Protein AF-A0A2J8P2J7-F1 (afdb_monomer)

Structure (mmCIF, N/CA/C/O backbone):
data_AF-A0A2J8P2J7-F1
#
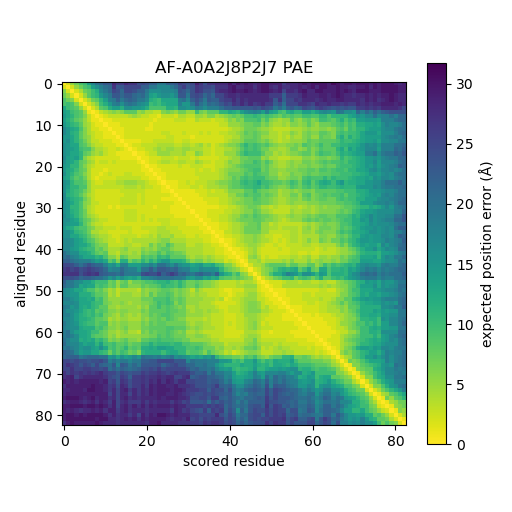_entry.id   AF-A0A2J8P2J7-F1
#
loop_
_atom_site.group_PDB
_atom_site.id
_atom_site.type_symbol
_atom_site.label_atom_id
_atom_site.label_alt_id
_atom_site.label_comp_id
_atom_site.label_asym_id
_atom_site.label_entity_id
_atom_site.label_seq_id
_atom_site.pdbx_PDB_ins_code
_atom_site.Cartn_x
_atom_site.Cartn_y
_atom_site.Cartn_z
_atom_site.occupancy
_atom_site.B_iso_or_equiv
_atom_site.auth_seq_id
_atom_site.auth_comp_id
_atom_site.auth_asym_id
_atom_site.auth_atom_id
_atom_site.pdbx_PDB_model_num
ATOM 1 N N . MET A 1 1 ? -26.298 7.576 28.430 1.00 51.00 1 MET A N 1
ATOM 2 C CA . MET A 1 1 ? -25.756 6.246 28.062 1.00 51.00 1 MET A CA 1
ATOM 3 C C . MET A 1 1 ? -24.935 6.441 26.791 1.00 51.00 1 MET A C 1
ATOM 5 O O . MET A 1 1 ? -25.415 6.158 25.712 1.00 51.00 1 MET A O 1
ATOM 9 N N . GLU A 1 2 ? -23.754 7.062 26.896 1.00 48.38 2 GLU A N 1
ATOM 10 C CA . GLU A 1 2 ? -23.061 7.665 25.733 1.00 48.38 2 GLU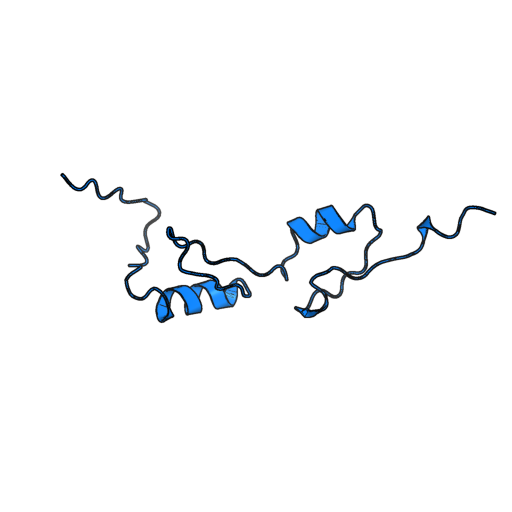 A CA 1
ATOM 11 C C . GLU A 1 2 ? -21.538 7.425 25.765 1.00 48.38 2 GLU A C 1
ATOM 13 O O . GLU A 1 2 ? -20.745 8.293 25.425 1.00 48.38 2 GLU A O 1
ATOM 18 N N . LYS A 1 3 ? -21.095 6.247 26.227 1.00 50.59 3 LYS A N 1
ATOM 19 C CA . LYS A 1 3 ? -19.660 5.930 26.398 1.00 50.59 3 LYS A CA 1
ATOM 20 C C . LYS A 1 3 ? -19.189 4.646 25.700 1.00 50.59 3 LYS A C 1
ATOM 22 O O . LYS A 1 3 ? -18.157 4.105 26.068 1.00 50.59 3 LYS A O 1
ATOM 27 N N . VAL A 1 4 ? -19.922 4.145 24.701 1.00 55.62 4 VAL A N 1
ATOM 28 C CA . VAL A 1 4 ? -19.564 2.878 24.017 1.00 55.62 4 VAL A CA 1
ATOM 29 C C . VAL A 1 4 ? -19.009 3.096 22.602 1.00 55.62 4 VAL A C 1
ATOM 31 O O . VAL A 1 4 ? -18.222 2.287 22.124 1.00 55.62 4 VAL A O 1
ATOM 34 N N . ALA A 1 5 ? -19.314 4.222 21.950 1.00 52.78 5 ALA A N 1
ATOM 35 C CA . ALA A 1 5 ? -18.843 4.493 20.586 1.00 52.78 5 ALA A CA 1
ATOM 36 C C . ALA A 1 5 ? -17.334 4.798 20.491 1.00 52.78 5 ALA A C 1
ATOM 38 O O . ALA A 1 5 ? -16.743 4.629 19.430 1.00 52.78 5 ALA A O 1
ATOM 39 N N . SER A 1 6 ? -16.690 5.201 21.594 1.00 52.62 6 SER A N 1
ATOM 40 C CA . SER A 1 6 ? -15.264 5.560 21.586 1.00 52.62 6 SER A CA 1
ATOM 41 C C . SER A 1 6 ? -14.315 4.361 21.702 1.00 52.62 6 SER A C 1
ATOM 43 O O . SER A 1 6 ? -13.109 4.557 21.653 1.00 52.62 6 SER A O 1
ATOM 45 N N . ALA A 1 7 ? -14.831 3.137 21.865 1.00 63.09 7 ALA A N 1
ATOM 46 C CA . ALA A 1 7 ? -14.025 1.926 22.061 1.00 63.09 7 ALA A CA 1
ATOM 47 C C . ALA A 1 7 ? -13.963 1.016 20.820 1.00 63.09 7 ALA A C 1
ATOM 49 O O . ALA A 1 7 ? -13.374 -0.060 20.876 1.00 63.09 7 ALA A O 1
ATOM 50 N N . VAL A 1 8 ? -14.590 1.411 19.708 1.00 81.56 8 VAL A N 1
ATOM 51 C CA . VAL A 1 8 ? -14.600 0.590 18.494 1.00 81.56 8 VAL A CA 1
ATOM 52 C C . VAL A 1 8 ? -13.332 0.867 17.695 1.00 81.56 8 VAL A C 1
ATOM 54 O O . VAL A 1 8 ? -13.121 1.973 17.194 1.00 81.56 8 VAL A O 1
ATOM 57 N N . LEU A 1 9 ? -12.488 -0.156 17.604 1.00 88.06 9 LEU A N 1
ATOM 58 C CA . LEU A 1 9 ? -11.306 -0.175 16.757 1.00 88.06 9 LEU A CA 1
ATOM 59 C C . LEU A 1 9 ? -11.694 -0.686 15.370 1.00 88.06 9 LEU A C 1
ATOM 61 O O . LEU A 1 9 ? -12.426 -1.667 15.235 1.00 88.06 9 LEU A O 1
ATOM 65 N N . PHE A 1 10 ? -11.184 -0.030 14.336 1.00 89.81 10 PHE A N 1
ATOM 66 C CA . PHE A 1 10 ? -11.423 -0.387 12.946 1.00 89.81 10 PHE A CA 1
ATOM 67 C C . PHE A 1 10 ? -10.118 -0.858 12.303 1.00 89.81 10 PHE A C 1
ATOM 69 O O . PHE A 1 10 ? -9.095 -0.187 12.458 1.00 89.81 10 PHE A O 1
ATOM 76 N N . PRO A 1 11 ? -10.129 -1.957 11.531 1.00 92.94 11 PRO A N 1
ATOM 77 C CA . PRO A 1 11 ? -8.947 -2.398 10.801 1.00 92.94 11 PRO A CA 1
ATOM 78 C C . PRO A 1 11 ? -8.542 -1.358 9.755 1.00 92.94 11 PRO A C 1
ATOM 80 O O . PRO A 1 11 ? -9.407 -0.750 9.109 1.00 92.94 11 PRO A O 1
ATOM 83 N N . CYS A 1 12 ? -7.236 -1.155 9.592 1.00 94.12 12 CYS A N 1
ATOM 84 C CA . CYS A 1 12 ? -6.656 -0.339 8.527 1.00 94.12 12 CYS A CA 1
ATOM 85 C C . CYS A 1 12 ? -7.213 -0.750 7.150 1.00 94.12 12 CYS A C 1
ATOM 87 O O . CYS A 1 12 ? -7.426 -1.940 6.903 1.00 94.12 12 CYS A O 1
ATOM 89 N N . LYS A 1 13 ? -7.433 0.193 6.219 1.00 92.50 13 LYS A N 1
ATOM 90 C CA . LYS A 1 13 ? -7.895 -0.170 4.861 1.00 92.50 13 LYS A CA 1
ATOM 91 C C . LYS A 1 13 ? -6.929 -1.095 4.113 1.00 92.50 13 LYS A C 1
ATOM 93 O O . LYS A 1 13 ? -7.351 -1.823 3.224 1.00 92.50 13 LYS A O 1
ATOM 98 N N . TYR A 1 14 ? -5.651 -1.085 4.492 1.00 92.00 14 TYR A N 1
ATOM 99 C CA . TYR A 1 14 ? -4.609 -1.952 3.943 1.00 92.00 14 TYR A CA 1
ATOM 100 C C . TYR A 1 14 ? -4.492 -3.287 4.698 1.00 92.00 14 TYR A C 1
ATOM 102 O O . TYR A 1 14 ? -3.508 -4.009 4.555 1.00 92.00 14 TYR A O 1
ATOM 110 N N . ALA A 1 15 ? -5.488 -3.659 5.510 1.00 91.44 15 ALA A N 1
ATOM 111 C CA . ALA A 1 15 ? -5.493 -4.962 6.171 1.00 91.44 15 ALA A CA 1
ATOM 112 C C . ALA A 1 15 ? -5.488 -6.128 5.177 1.00 91.44 15 ALA A C 1
ATOM 114 O O . ALA A 1 15 ? -4.879 -7.163 5.430 1.00 91.44 15 ALA A O 1
ATOM 115 N N . THR A 1 16 ? -6.078 -5.932 3.997 1.00 86.50 16 THR A N 1
ATOM 116 C CA . THR A 1 16 ? -6.044 -6.908 2.901 1.00 86.50 16 THR A CA 1
ATOM 117 C C . THR A 1 16 ? -4.661 -7.076 2.272 1.00 86.50 16 THR A C 1
ATOM 119 O O . THR A 1 16 ? -4.416 -8.102 1.64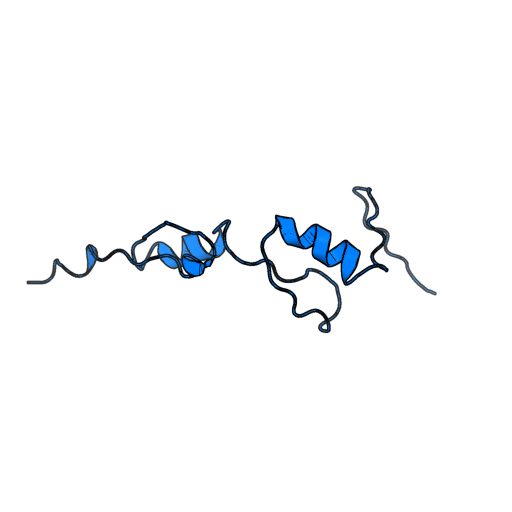7 1.00 86.50 16 THR A O 1
ATOM 122 N N . THR A 1 17 ? -3.768 -6.091 2.404 1.00 84.56 17 THR A N 1
ATOM 123 C CA . THR A 1 17 ? -2.389 -6.154 1.889 1.00 84.56 17 THR A CA 1
ATOM 124 C C . THR A 1 17 ? -1.369 -6.538 2.961 1.00 84.56 17 THR A C 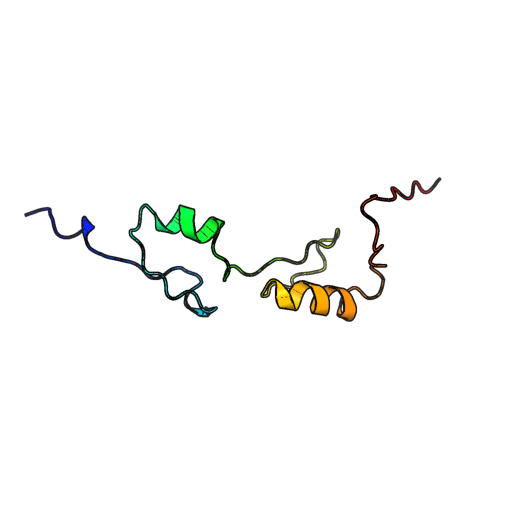1
ATOM 126 O O . THR A 1 17 ? -0.202 -6.714 2.627 1.00 84.56 17 THR A O 1
ATOM 129 N N . GLY A 1 18 ? -1.797 -6.722 4.217 1.00 88.88 18 GLY A N 1
ATOM 130 C CA . GLY A 1 18 ? -0.959 -7.242 5.305 1.00 88.88 18 GLY A CA 1
ATOM 131 C C . GLY A 1 18 ? -0.973 -6.420 6.595 1.00 88.88 18 GLY A C 1
ATOM 132 O O . GLY A 1 18 ? -0.397 -6.854 7.590 1.00 88.88 18 GLY A O 1
ATOM 133 N N . CYS A 1 19 ? -1.652 -5.269 6.633 1.00 92.38 19 CYS A N 1
ATOM 134 C CA . CYS A 1 19 ? -1.685 -4.444 7.839 1.00 92.38 19 CYS A CA 1
ATOM 135 C C . CYS A 1 19 ? -2.589 -5.045 8.931 1.00 92.38 19 CYS A C 1
ATOM 137 O O . CYS A 1 19 ? -3.813 -5.031 8.830 1.00 92.38 19 CYS A O 1
ATOM 139 N N . SER A 1 20 ? -2.009 -5.517 10.030 1.00 93.06 20 SER A N 1
ATOM 140 C CA . SER A 1 20 ? -2.756 -6.081 11.166 1.00 93.06 20 SER A CA 1
ATOM 141 C C . SER A 1 20 ? -3.243 -5.036 12.181 1.00 93.06 20 SER A C 1
ATOM 143 O O . SER A 1 20 ? -3.817 -5.396 13.209 1.00 93.06 20 SER A O 1
ATOM 145 N N . LEU A 1 21 ? -3.035 -3.743 11.911 1.00 91.88 21 LEU A N 1
ATOM 146 C CA . LEU A 1 21 ? -3.374 -2.672 12.844 1.00 91.88 21 LEU A CA 1
ATOM 147 C C . LEU A 1 21 ? -4.870 -2.348 12.828 1.00 91.88 21 LEU A C 1
ATOM 149 O O . LEU A 1 21 ? -5.487 -2.113 11.783 1.00 91.88 21 LEU A O 1
ATOM 153 N N . THR A 1 22 ? -5.436 -2.281 14.029 1.00 93.12 22 THR A N 1
ATOM 154 C CA . THR A 1 22 ? -6.797 -1.814 14.294 1.00 93.12 22 THR A CA 1
ATOM 155 C C . THR A 1 22 ? -6.725 -0.535 15.113 1.00 93.12 22 THR A C 1
ATOM 157 O O . THR A 1 22 ? -6.118 -0.528 16.181 1.00 93.12 22 THR A O 1
ATOM 160 N N . LEU A 1 23 ? -7.333 0.536 14.617 1.00 91.75 23 LEU A N 1
ATOM 161 C CA . LEU A 1 23 ? -7.159 1.894 15.134 1.00 91.75 23 LEU A CA 1
ATOM 162 C C . LEU A 1 23 ? -8.515 2.565 15.343 1.00 91.75 23 LEU A C 1
ATOM 164 O O . LEU A 1 23 ? -9.511 2.193 14.711 1.00 91.75 23 LEU A O 1
ATOM 168 N N . HIS A 1 24 ? -8.566 3.581 16.201 1.00 90.75 24 HIS A N 1
ATOM 169 C CA . HIS A 1 24 ? -9.757 4.414 16.322 1.00 90.75 24 HIS A CA 1
ATOM 170 C C . HIS A 1 24 ? -9.997 5.215 15.040 1.00 90.75 24 HIS A C 1
ATOM 172 O O . HIS A 1 24 ? -9.075 5.500 14.278 1.00 90.75 24 HIS A O 1
ATOM 178 N N . HIS A 1 25 ? -11.249 5.617 14.808 1.00 86.62 25 HIS A N 1
ATOM 179 C CA . HIS A 1 25 ? -11.619 6.392 13.620 1.00 86.62 25 HIS A CA 1
ATOM 180 C C . HIS A 1 25 ? -10.814 7.698 13.458 1.00 86.62 25 HIS A C 1
ATOM 182 O O . HIS A 1 25 ? -10.625 8.143 12.331 1.00 86.62 25 HIS A O 1
ATOM 188 N N . THR A 1 26 ? -10.340 8.286 14.562 1.00 88.12 26 THR A N 1
ATOM 189 C CA . THR A 1 26 ? -9.514 9.501 14.584 1.00 88.12 26 THR A CA 1
ATOM 190 C C . THR A 1 26 ? -8.076 9.255 14.135 1.00 88.12 26 THR A C 1
ATOM 192 O O . THR A 1 26 ? -7.540 10.065 13.396 1.00 88.12 26 THR A O 1
ATOM 195 N N . GLU A 1 27 ? -7.468 8.137 14.540 1.00 89.81 27 GLU A N 1
ATOM 196 C CA . GLU A 1 27 ? -6.050 7.819 14.279 1.00 89.81 27 GLU A CA 1
ATOM 197 C C . GLU A 1 27 ? -5.851 7.084 12.948 1.00 89.81 27 GLU A C 1
ATOM 199 O O . GLU A 1 27 ? -4.794 7.136 12.322 1.00 89.81 27 GLU A O 1
ATOM 204 N N . LYS A 1 28 ? -6.896 6.389 12.494 1.00 91.06 28 LYS A N 1
ATOM 205 C CA . LYS A 1 28 ? -6.940 5.680 11.217 1.00 91.06 28 LYS A CA 1
ATOM 206 C C . LYS A 1 28 ? -6.400 6.480 10.020 1.00 91.06 28 LYS A C 1
ATOM 208 O O . LYS A 1 28 ? -5.547 5.935 9.324 1.00 91.06 28 LYS A O 1
ATOM 213 N N . PRO A 1 29 ? -6.877 7.710 9.733 1.00 90.81 29 PRO A N 1
ATOM 214 C CA . PRO A 1 29 ? -6.416 8.467 8.570 1.00 90.81 29 PRO A CA 1
ATOM 215 C C . PRO A 1 29 ? -4.931 8.825 8.656 1.00 90.81 29 PRO A C 1
ATOM 217 O O . PRO A 1 29 ? -4.245 8.753 7.641 1.00 90.81 29 PRO A O 1
ATOM 220 N N . GLU A 1 30 ? -4.428 9.146 9.851 1.00 93.69 30 GLU A N 1
ATOM 221 C CA . GLU A 1 30 ? -3.006 9.432 10.062 1.00 93.69 30 GLU A CA 1
ATOM 222 C C . GLU A 1 30 ? -2.157 8.192 9.776 1.00 93.69 30 GLU A C 1
ATOM 224 O O . GLU A 1 30 ? -1.210 8.255 8.994 1.00 93.69 30 GLU A O 1
ATOM 229 N N . HIS A 1 31 ? -2.544 7.033 10.319 1.00 93.69 31 HIS A N 1
ATOM 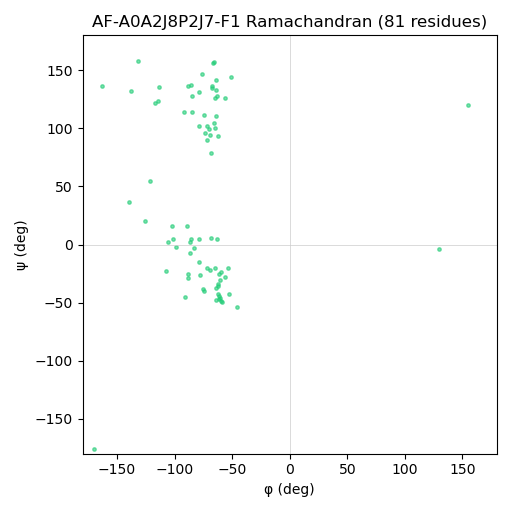230 C CA . HIS A 1 31 ? -1.863 5.774 10.026 1.00 93.69 31 HIS A CA 1
ATOM 231 C C . HIS A 1 31 ? -1.928 5.401 8.540 1.00 93.69 31 HIS A C 1
ATOM 233 O O . HIS A 1 31 ? -0.932 4.970 7.972 1.00 93.69 31 HIS A O 1
ATOM 239 N N . GLU A 1 32 ? -3.088 5.534 7.895 1.00 91.50 32 GLU A N 1
ATOM 240 C CA . GLU A 1 32 ? -3.258 5.169 6.487 1.00 91.50 32 GLU A CA 1
ATOM 241 C C . GLU A 1 32 ? -2.422 6.027 5.526 1.00 91.50 32 GLU A C 1
ATOM 243 O O . GLU A 1 32 ? -2.182 5.605 4.386 1.00 91.50 32 GLU A O 1
ATOM 248 N N . ASP A 1 33 ? -1.988 7.213 5.950 1.00 90.06 33 ASP A N 1
ATOM 249 C CA . ASP A 1 33 ? -1.080 8.019 5.145 1.00 90.06 33 ASP A CA 1
ATOM 250 C C . ASP A 1 33 ? 0.353 7.467 5.186 1.00 90.06 33 ASP A C 1
ATOM 252 O O . ASP A 1 33 ? 0.998 7.373 4.139 1.00 90.06 33 ASP A O 1
ATOM 256 N N . ILE A 1 34 ? 0.782 6.983 6.358 1.00 89.75 34 ILE A N 1
ATOM 257 C CA . ILE A 1 34 ? 2.136 6.464 6.628 1.00 89.75 34 ILE A CA 1
ATOM 258 C C . ILE A 1 34 ? 2.246 4.928 6.639 1.00 89.75 34 ILE A C 1
ATOM 260 O O . ILE A 1 34 ? 3.294 4.385 6.983 1.00 89.75 34 ILE A O 1
ATOM 264 N N . CYS A 1 35 ? 1.171 4.207 6.319 1.00 91.00 35 CYS A N 1
ATOM 265 C CA . CYS A 1 35 ? 1.130 2.751 6.431 1.00 91.00 35 CYS A CA 1
ATOM 266 C C . CYS A 1 35 ? 2.113 2.094 5.455 1.00 91.00 35 CYS A C 1
ATOM 268 O O . CYS A 1 35 ? 2.013 2.287 4.246 1.00 91.00 35 CYS A O 1
ATOM 270 N N . GLU A 1 36 ? 2.997 1.236 5.963 1.00 88.00 36 GLU A N 1
ATOM 271 C CA . GLU A 1 36 ? 3.972 0.480 5.159 1.00 88.00 36 GLU A CA 1
ATOM 272 C C . GLU A 1 36 ? 3.320 -0.475 4.137 1.00 88.00 36 GLU A C 1
ATOM 274 O O . GLU A 1 36 ? 3.899 -0.775 3.096 1.00 88.00 36 GLU A O 1
ATOM 279 N N . TYR A 1 37 ? 2.084 -0.914 4.404 1.00 87.56 37 TYR A N 1
ATOM 280 C CA . TYR A 1 37 ? 1.304 -1.795 3.526 1.00 87.56 37 TYR A CA 1
ATOM 281 C C . TYR A 1 37 ? 0.508 -1.031 2.457 1.00 87.56 37 TYR A C 1
ATOM 283 O O . TYR A 1 37 ? -0.242 -1.647 1.686 1.00 87.56 37 TYR A O 1
ATOM 291 N N . ARG A 1 38 ? 0.633 0.303 2.415 1.00 89.88 38 ARG A N 1
ATOM 292 C CA . ARG A 1 38 ? 0.046 1.144 1.371 1.00 89.88 38 ARG A CA 1
ATOM 293 C C . ARG A 1 38 ? 0.672 0.780 0.019 1.00 89.88 38 ARG A C 1
ATOM 295 O O . ARG A 1 38 ? 1.895 0.789 -0.105 1.00 89.88 38 ARG A O 1
ATOM 302 N N . PRO A 1 39 ? -0.133 0.492 -1.017 1.00 87.94 39 PRO A N 1
ATOM 303 C CA . PRO A 1 39 ? 0.406 0.265 -2.345 1.00 87.94 39 PRO A CA 1
ATOM 304 C C . PRO A 1 39 ? 0.991 1.565 -2.911 1.00 87.94 39 PRO A C 1
ATOM 306 O O . PRO A 1 39 ? 0.375 2.631 -2.849 1.00 87.94 39 PRO A O 1
ATOM 309 N N . TYR A 1 40 ? 2.177 1.451 -3.489 1.00 86.69 40 TYR A N 1
ATOM 310 C CA . TYR A 1 40 ? 2.880 2.507 -4.193 1.00 86.69 40 TYR A CA 1
ATOM 311 C C . TYR A 1 40 ? 2.403 2.555 -5.637 1.00 86.69 40 TYR A C 1
ATOM 313 O O . TYR A 1 40 ? 2.414 1.542 -6.336 1.00 86.69 40 TYR A O 1
ATOM 321 N N . SER A 1 41 ? 2.009 3.743 -6.083 1.00 86.25 41 SER A N 1
ATOM 322 C CA . SER A 1 41 ? 1.756 4.015 -7.496 1.00 86.25 41 SER A CA 1
ATOM 323 C C . SER A 1 41 ? 3.076 4.177 -8.239 1.00 86.25 41 SER A C 1
ATOM 325 O O . SER A 1 41 ? 4.044 4.700 -7.686 1.00 86.25 41 SER A O 1
ATOM 327 N N . CYS A 1 42 ? 3.113 3.757 -9.503 1.00 85.62 42 CYS A N 1
ATOM 328 C CA . CYS A 1 42 ? 4.299 3.941 -10.334 1.00 85.62 42 CYS A CA 1
ATOM 329 C C . CYS A 1 42 ? 4.707 5.433 -10.408 1.00 85.62 42 CYS A C 1
ATOM 331 O O . CYS A 1 42 ? 3.877 6.259 -10.794 1.00 85.62 42 CYS A O 1
ATOM 333 N N . PRO A 1 43 ? 5.969 5.789 -10.090 1.00 79.75 43 PRO A N 1
ATOM 334 C CA . PRO A 1 43 ? 6.456 7.171 -10.129 1.00 79.75 43 PRO A CA 1
ATOM 335 C C . PRO A 1 43 ? 6.804 7.669 -11.545 1.00 79.75 43 PRO A C 1
ATOM 337 O O . PRO A 1 43 ? 7.345 8.762 -11.693 1.00 79.75 43 PRO A O 1
ATOM 340 N N . CYS A 1 44 ? 6.557 6.877 -12.594 1.00 73.81 44 CYS A N 1
ATOM 341 C CA . CYS A 1 44 ? 6.967 7.222 -13.952 1.00 73.81 44 CYS A CA 1
ATOM 342 C C . CYS A 1 44 ? 6.251 8.494 -14.456 1.00 73.81 44 CYS A C 1
ATOM 344 O O . CYS A 1 44 ? 5.021 8.574 -14.375 1.00 73.81 44 CYS A O 1
ATOM 346 N N . PRO A 1 45 ? 6.981 9.461 -15.050 1.00 69.25 45 PRO A N 1
ATOM 347 C CA . PRO A 1 45 ? 6.388 10.636 -15.676 1.00 69.25 45 PRO A CA 1
ATOM 348 C C . PRO A 1 45 ? 5.633 10.217 -16.944 1.00 69.25 45 PRO A C 1
ATOM 350 O O . PRO A 1 45 ? 6.204 10.044 -18.017 1.00 69.25 45 PRO A O 1
ATOM 353 N N . GLY A 1 46 ? 4.333 9.979 -16.801 1.00 59.97 46 GLY A N 1
ATOM 354 C CA . GLY A 1 46 ? 3.454 9.585 -17.895 1.00 59.97 46 GLY A CA 1
ATOM 355 C C . GLY A 1 46 ? 2.248 8.818 -17.371 1.00 59.97 46 GLY A C 1
ATOM 356 O O . GLY A 1 46 ? 2.386 7.754 -16.777 1.00 59.97 46 GLY A O 1
ATOM 357 N N . ALA A 1 47 ? 1.045 9.334 -17.624 1.00 59.81 47 ALA A N 1
ATOM 358 C CA . ALA A 1 47 ? -0.224 8.766 -17.150 1.00 59.81 47 ALA A CA 1
ATOM 359 C C . ALA A 1 47 ? -0.556 7.355 -17.698 1.00 59.81 47 ALA A C 1
ATOM 361 O O . ALA A 1 47 ? -1.646 6.832 -17.464 1.00 59.81 47 ALA A O 1
ATOM 362 N N . SER A 1 48 ? 0.347 6.737 -18.460 1.00 74.19 48 SER A N 1
ATOM 363 C CA . SER A 1 48 ? 0.162 5.418 -19.059 1.00 74.19 48 SER A CA 1
ATOM 364 C C . SER A 1 48 ? 0.361 4.274 -18.062 1.00 74.19 48 SER A C 1
ATOM 366 O O . SER A 1 48 ? -0.250 3.219 -18.241 1.00 74.19 48 SER A O 1
ATOM 368 N N . CYS A 1 49 ? 1.146 4.459 -16.993 1.00 82.12 49 CYS A N 1
ATOM 369 C CA . CYS A 1 49 ? 1.359 3.399 -16.011 1.00 82.12 49 CYS A CA 1
ATOM 370 C C . CYS A 1 49 ? 0.353 3.465 -14.854 1.00 82.12 49 CYS A C 1
ATOM 372 O O . CYS A 1 49 ? 0.366 4.389 -14.047 1.00 82.12 49 CYS A O 1
ATOM 374 N N . LYS A 1 50 ? -0.511 2.447 -14.754 1.00 85.81 50 LYS A N 1
ATOM 375 C CA . LYS A 1 50 ? -1.507 2.287 -13.674 1.00 85.81 50 LYS A CA 1
ATOM 376 C C . LYS A 1 50 ? -1.089 1.270 -12.611 1.00 85.81 50 LYS A C 1
ATOM 378 O O . LYS A 1 50 ? -1.931 0.765 -11.869 1.00 85.81 50 LYS A O 1
ATOM 383 N N . TRP A 1 51 ? 0.190 0.907 -12.590 1.00 88.50 51 TRP A N 1
ATOM 384 C CA . TRP A 1 51 ? 0.692 -0.095 -11.665 1.00 88.50 51 TRP A CA 1
ATOM 385 C C . TRP A 1 51 ? 0.642 0.419 -10.224 1.00 88.50 51 TRP A C 1
ATOM 387 O O . TRP A 1 51 ? 0.990 1.570 -9.948 1.00 88.50 51 TRP A O 1
ATOM 397 N N . GLN A 1 52 ? 0.192 -0.460 -9.333 1.00 87.75 52 GLN A N 1
ATOM 398 C CA . GLN A 1 52 ? 0.139 -0.268 -7.892 1.00 87.75 52 GLN A CA 1
ATOM 399 C C . GLN A 1 52 ? 0.599 -1.565 -7.225 1.00 87.75 52 GLN A C 1
ATOM 401 O O . GLN A 1 52 ? 0.132 -2.643 -7.600 1.00 87.75 52 GLN A O 1
ATOM 406 N N . GLY A 1 53 ? 1.496 -1.477 -6.249 1.00 87.88 53 GLY A N 1
ATOM 407 C CA . GLY A 1 53 ? 2.024 -2.656 -5.559 1.00 87.88 53 GLY A CA 1
ATOM 408 C C . GLY A 1 53 ? 2.845 -2.302 -4.326 1.00 87.88 53 GLY A C 1
ATOM 409 O O . GLY A 1 53 ? 2.933 -1.139 -3.950 1.00 87.88 53 GLY A O 1
ATOM 410 N N . SER A 1 54 ? 3.436 -3.297 -3.668 1.00 84.88 54 SER A N 1
ATOM 411 C CA . SER A 1 54 ? 4.336 -3.054 -2.535 1.00 84.88 54 SER A CA 1
ATOM 412 C C . SER A 1 54 ? 5.611 -2.335 -2.978 1.00 84.88 54 SER A C 1
ATOM 414 O O . SER A 1 54 ? 6.011 -2.430 -4.141 1.00 84.88 54 SER A O 1
ATOM 416 N N . LEU A 1 55 ? 6.278 -1.655 -2.039 1.00 82.69 55 LEU A N 1
ATOM 417 C CA . LEU A 1 55 ? 7.536 -0.945 -2.296 1.00 82.69 55 LEU A CA 1
ATOM 418 C C . LEU A 1 55 ? 8.592 -1.850 -2.948 1.00 82.69 55 LEU A C 1
ATOM 420 O O . LEU A 1 55 ? 9.243 -1.462 -3.913 1.00 82.69 55 LEU A O 1
ATOM 424 N N . GLU A 1 56 ? 8.713 -3.085 -2.465 1.00 83.19 56 GLU A N 1
ATOM 425 C CA . GLU A 1 56 ? 9.668 -4.075 -2.978 1.00 83.19 56 GLU A CA 1
ATOM 426 C C . GLU A 1 56 ? 9.402 -4.436 -4.446 1.00 83.19 56 GLU A C 1
ATOM 428 O O . GLU A 1 56 ? 10.326 -4.645 -5.235 1.00 83.19 56 GLU A O 1
ATOM 433 N N . ALA A 1 57 ? 8.128 -4.447 -4.846 1.00 84.81 57 ALA A N 1
ATOM 434 C CA . ALA A 1 57 ? 7.724 -4.736 -6.212 1.00 84.81 57 ALA A CA 1
ATOM 435 C C . ALA A 1 57 ? 7.914 -3.538 -7.159 1.00 84.81 57 ALA A C 1
ATOM 437 O O . ALA A 1 57 ? 7.922 -3.743 -8.373 1.00 84.81 57 ALA A O 1
ATOM 438 N N . VAL A 1 58 ? 8.115 -2.316 -6.641 1.00 85.50 58 VAL A N 1
ATOM 439 C CA . VAL A 1 58 ? 8.328 -1.104 -7.457 1.00 85.50 58 VAL A CA 1
ATOM 440 C C . VAL A 1 58 ? 9.560 -1.267 -8.338 1.00 85.50 58 VAL A C 1
ATOM 442 O O . VAL A 1 58 ? 9.484 -1.045 -9.543 1.00 85.50 58 VAL A O 1
ATOM 445 N N . MET A 1 59 ? 10.686 -1.704 -7.768 1.00 83.00 59 MET A N 1
ATOM 446 C CA . MET A 1 59 ? 11.934 -1.880 -8.521 1.00 83.00 59 MET A CA 1
ATOM 447 C C . MET A 1 59 ? 11.773 -2.908 -9.644 1.00 83.00 59 MET A C 1
ATOM 449 O O . MET A 1 59 ? 12.129 -2.639 -10.790 1.00 83.00 59 MET A O 1
ATOM 453 N N . SER A 1 60 ? 11.167 -4.060 -9.339 1.00 86.06 60 SER A N 1
ATOM 454 C CA . SER A 1 60 ? 10.888 -5.088 -10.347 1.00 86.06 60 SER A CA 1
ATOM 455 C C . SER A 1 60 ? 9.938 -4.572 -11.433 1.00 86.06 60 SER A C 1
ATOM 457 O O . SER A 1 60 ? 10.178 -4.785 -12.623 1.00 86.06 60 SER A O 1
ATOM 459 N N . HIS A 1 61 ? 8.896 -3.836 -11.042 1.00 88.88 61 HIS A N 1
ATOM 460 C CA . HIS A 1 61 ? 7.977 -3.197 -11.972 1.00 88.88 61 HIS A CA 1
ATOM 461 C C . HIS A 1 61 ? 8.702 -2.229 -12.914 1.00 88.88 61 HIS A C 1
ATOM 463 O O . HIS A 1 61 ? 8.527 -2.337 -14.127 1.00 88.88 61 HIS A O 1
ATOM 469 N N . LEU A 1 62 ? 9.538 -1.329 -12.392 1.00 82.00 62 LEU A N 1
ATOM 470 C CA . LEU A 1 62 ? 10.287 -0.369 -13.204 1.00 82.00 62 LEU A CA 1
ATOM 471 C C . LEU A 1 62 ? 11.212 -1.087 -14.195 1.00 82.00 62 LEU A C 1
ATOM 473 O O . LEU A 1 62 ? 11.170 -0.791 -15.386 1.00 82.00 62 LEU A O 1
ATOM 477 N N . MET A 1 63 ? 11.958 -2.101 -13.752 1.00 80.88 63 MET A N 1
ATOM 478 C CA . MET A 1 63 ? 12.855 -2.869 -14.626 1.00 80.88 63 MET A CA 1
ATOM 479 C C . MET A 1 63 ? 12.112 -3.617 -15.744 1.00 80.88 63 MET A C 1
ATOM 481 O O . MET A 1 63 ? 12.628 -3.756 -16.852 1.00 80.88 63 MET A O 1
ATOM 485 N N . HIS A 1 64 ? 10.907 -4.127 -15.473 1.00 82.25 64 HIS A N 1
ATOM 486 C CA . HIS A 1 64 ? 10.169 -4.960 -16.428 1.00 82.25 64 HIS A CA 1
ATOM 487 C C . HIS A 1 64 ? 9.233 -4.163 -17.341 1.00 82.25 64 HIS A C 1
ATOM 489 O O . HIS A 1 64 ? 9.191 -4.419 -18.548 1.00 82.25 64 HIS A O 1
ATOM 495 N N . ALA A 1 65 ? 8.469 -3.229 -16.772 1.00 81.12 65 ALA A N 1
ATOM 496 C CA . ALA A 1 65 ? 7.464 -2.437 -17.476 1.00 81.12 65 ALA A CA 1
ATOM 497 C C . ALA A 1 65 ? 8.057 -1.165 -18.092 1.00 81.12 65 ALA A C 1
ATOM 499 O O . ALA A 1 65 ? 7.582 -0.709 -19.130 1.00 81.12 65 ALA A O 1
ATOM 500 N N . HIS A 1 66 ? 9.121 -0.629 -17.494 1.00 81.44 66 HIS A N 1
ATOM 501 C CA . HIS A 1 66 ? 9.791 0.584 -17.941 1.00 81.44 66 HIS A CA 1
ATOM 502 C C . HIS A 1 66 ? 11.268 0.320 -18.264 1.00 81.44 66 HIS A C 1
ATOM 504 O O . HIS A 1 66 ? 12.155 1.009 -17.776 1.00 81.44 66 HIS A O 1
ATOM 510 N N . LYS A 1 67 ? 11.541 -0.654 -19.145 1.00 65.69 67 LYS A N 1
ATOM 511 C CA . LYS A 1 67 ? 12.902 -1.049 -19.580 1.00 65.69 67 LYS A CA 1
ATOM 512 C C . LYS A 1 67 ? 13.774 0.100 -20.111 1.00 65.69 67 LYS A C 1
ATOM 514 O O . LYS A 1 67 ? 14.988 -0.040 -20.171 1.00 65.69 67 LYS A O 1
ATOM 519 N N . SER A 1 68 ? 13.157 1.206 -20.530 1.00 61.22 68 SER A N 1
ATOM 520 C CA . SER A 1 68 ? 13.830 2.424 -20.999 1.00 61.22 68 SER A CA 1
ATOM 521 C C . SER A 1 68 ? 14.196 3.399 -19.874 1.00 61.22 68 SER A C 1
ATOM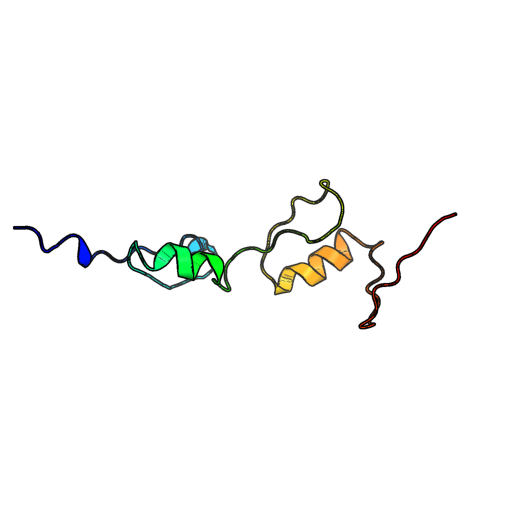 523 O O . SER A 1 68 ? 14.865 4.392 -20.142 1.00 61.22 68 SER A O 1
ATOM 525 N N . ILE A 1 69 ? 13.763 3.152 -18.631 1.00 62.75 69 ILE A N 1
ATOM 526 C CA . ILE A 1 69 ? 14.254 3.881 -17.462 1.00 62.75 69 ILE A CA 1
ATOM 527 C C . ILE A 1 69 ? 15.660 3.362 -17.192 1.00 62.75 69 ILE A C 1
ATOM 529 O O . ILE A 1 69 ? 15.861 2.326 -16.560 1.00 62.75 69 ILE A O 1
ATOM 533 N N . THR A 1 70 ? 16.649 4.088 -17.699 1.00 57.31 70 THR A N 1
ATOM 534 C CA . THR A 1 70 ? 18.034 3.938 -17.274 1.00 57.31 70 THR A CA 1
ATOM 535 C C . THR A 1 70 ? 18.076 4.364 -15.811 1.00 57.31 70 THR A C 1
ATOM 537 O O . THR A 1 70 ? 18.027 5.554 -15.511 1.00 57.31 70 THR A O 1
ATOM 540 N N . THR A 1 71 ? 18.088 3.409 -14.879 1.00 54.25 71 THR A N 1
ATOM 541 C CA . THR A 1 71 ? 18.362 3.704 -13.471 1.00 54.25 71 THR A CA 1
ATOM 542 C C . THR A 1 71 ? 19.777 4.260 -13.399 1.00 54.25 71 THR A C 1
ATOM 544 O O . THR A 1 71 ? 20.748 3.504 -13.367 1.00 54.25 71 THR A O 1
ATOM 547 N N . LEU A 1 72 ? 19.910 5.583 -13.450 1.00 52.19 72 LEU A N 1
ATOM 548 C CA . LEU A 1 72 ? 21.159 6.249 -13.131 1.00 52.19 72 LEU A CA 1
ATOM 549 C C . LEU A 1 72 ? 21.400 5.983 -11.646 1.00 52.19 72 LEU A C 1
ATOM 551 O O . LEU A 1 72 ? 20.710 6.524 -10.787 1.00 52.19 72 LEU A O 1
ATOM 555 N N . GLN A 1 73 ? 22.333 5.082 -11.339 1.00 49.28 73 GLN A N 1
ATOM 556 C CA . GLN A 1 73 ? 22.931 4.992 -10.010 1.00 49.28 73 GLN A CA 1
ATOM 557 C C . GLN A 1 73 ? 23.781 6.250 -9.814 1.00 49.28 73 GLN A C 1
ATOM 559 O O . GLN A 1 73 ? 24.988 6.245 -10.032 1.00 49.28 73 GLN A O 1
ATOM 564 N N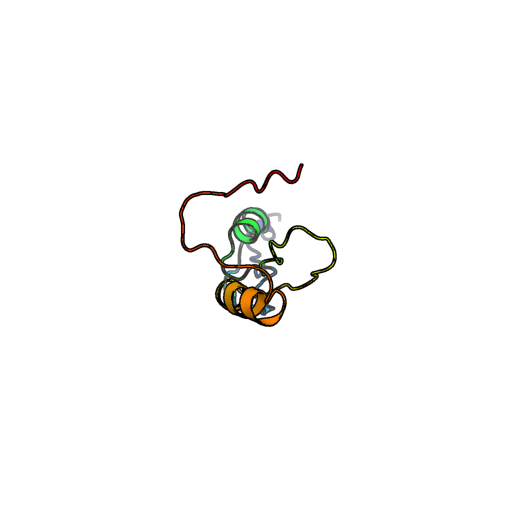 . GLY A 1 74 ? 23.123 7.356 -9.491 1.00 49.66 74 GLY A N 1
ATOM 565 C CA . GLY A 1 74 ? 23.753 8.640 -9.241 1.00 49.66 74 GLY A CA 1
ATOM 566 C C . GLY A 1 74 ? 22.773 9.543 -8.510 1.00 49.66 74 GLY A C 1
ATOM 567 O O . GLY A 1 74 ? 21.599 9.598 -8.860 1.00 49.66 74 GLY A O 1
ATOM 568 N N . GLU A 1 75 ? 23.254 10.242 -7.489 1.00 53.91 75 GLU A N 1
ATOM 569 C CA . GLU A 1 75 ? 22.485 11.210 -6.693 1.00 53.91 75 GLU A CA 1
ATOM 570 C C . GLU A 1 75 ? 22.107 12.485 -7.480 1.00 53.91 75 GLU A C 1
ATOM 572 O O . GLU A 1 75 ? 21.539 13.413 -6.911 1.00 53.91 75 GLU A O 1
ATOM 577 N N . ASP A 1 76 ? 22.396 12.538 -8.785 1.00 46.38 76 ASP A N 1
ATOM 578 C CA . ASP A 1 76 ? 22.269 13.732 -9.617 1.00 46.38 76 ASP A CA 1
ATOM 579 C C . ASP A 1 76 ? 21.226 13.540 -10.731 1.00 46.38 76 ASP A C 1
ATOM 581 O O . ASP A 1 76 ? 21.299 12.619 -11.552 1.00 46.38 76 ASP A O 1
ATOM 585 N N . ILE A 1 77 ? 20.217 14.413 -10.742 1.00 58.88 77 ILE A N 1
ATOM 586 C CA . ILE A 1 77 ? 19.150 14.426 -11.744 1.00 58.88 77 ILE A CA 1
ATOM 587 C C . ILE A 1 77 ? 19.702 15.099 -13.002 1.00 58.88 77 ILE A C 1
ATOM 589 O O . ILE A 1 77 ? 19.750 16.325 -13.091 1.00 58.88 77 ILE A O 1
ATOM 593 N N . VAL A 1 78 ? 20.071 14.305 -14.008 1.00 49.44 78 VAL A N 1
ATOM 594 C CA . VAL A 1 78 ? 20.452 14.848 -15.317 1.00 49.44 78 VAL A CA 1
ATOM 595 C C . VAL A 1 78 ? 19.212 15.381 -16.040 1.00 49.44 78 VAL A C 1
ATOM 597 O O . VAL A 1 78 ? 18.409 14.636 -16.603 1.00 49.44 78 VAL A O 1
ATOM 600 N N . PHE A 1 79 ? 19.037 16.702 -16.036 1.00 45.38 79 PHE A N 1
ATOM 601 C CA . PHE A 1 79 ? 18.135 17.363 -16.975 1.00 45.38 79 PHE A CA 1
ATOM 602 C C . PHE A 1 79 ? 18.758 17.281 -18.371 1.00 45.38 79 PHE A C 1
ATOM 604 O O . PHE A 1 79 ? 19.639 18.064 -18.722 1.00 45.38 79 PHE A O 1
ATOM 611 N N . LEU A 1 80 ? 18.304 16.322 -19.178 1.00 47.88 80 L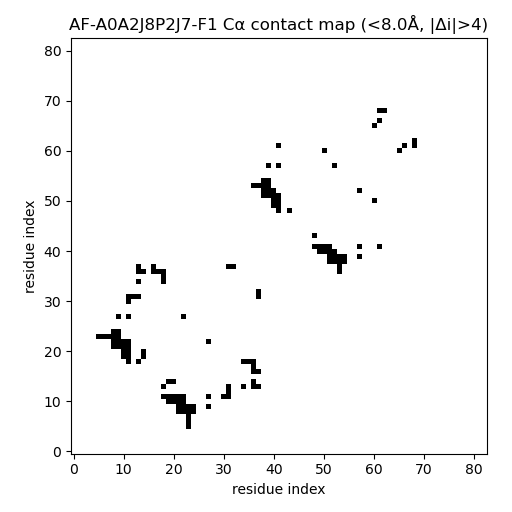EU A N 1
ATOM 612 C CA . LEU A 1 80 ? 18.580 16.321 -20.612 1.00 47.88 80 LEU A CA 1
ATOM 613 C C . LEU A 1 80 ? 17.745 17.435 -21.255 1.00 47.88 80 LEU A C 1
ATOM 615 O O . LEU A 1 80 ? 16.601 17.222 -21.655 1.00 47.88 80 LEU A O 1
ATOM 619 N N . ALA A 1 81 ? 18.314 18.639 -21.323 1.00 44.22 81 ALA A N 1
ATOM 620 C CA . ALA A 1 81 ? 17.831 19.675 -22.223 1.00 44.22 81 ALA A CA 1
ATOM 621 C C . ALA A 1 81 ? 18.039 19.171 -23.659 1.00 44.22 81 ALA A C 1
ATOM 623 O O . ALA A 1 81 ? 19.172 18.992 -24.103 1.00 44.22 81 ALA A O 1
ATOM 624 N N . THR A 1 82 ? 16.943 18.864 -24.349 1.00 51.78 82 THR A N 1
ATOM 625 C CA . THR A 1 82 ? 16.966 18.724 -25.809 1.00 51.78 82 THR A CA 1
ATOM 626 C C . THR A 1 82 ? 16.773 20.123 -26.399 1.00 51.78 82 THR A C 1
ATOM 628 O O . THR A 1 82 ? 15.972 20.878 -25.850 1.00 51.78 82 THR A O 1
ATOM 631 N N . ASP A 1 83 ? 17.566 20.425 -27.432 1.00 39.69 83 ASP A N 1
ATOM 632 C CA . ASP A 1 83 ? 17.664 21.671 -28.222 1.00 39.69 83 ASP A CA 1
ATOM 633 C C . ASP A 1 83 ? 16.336 22.408 -28.478 1.00 39.69 83 ASP A C 1
ATOM 635 O O . ASP A 1 83 ? 15.346 21.740 -28.866 1.00 39.69 83 ASP A O 1
#

Foldseek 3Di:
DPPDLQPDWAFAPLVVQPGPDTHGPVCNVVCNVVPQSFWDFAPDPDPPGRDTHHPVCNVVCCVPVVVVPPPPPDPDDDPPDDD

Nearest PDB structures (foldseek):
  4i7c-assembly2_C  TM=8.414E-01  e=1.910E-10  Homo sapiens
  4i7c-assembly1_A  TM=8.048E-01  e=1.343E-10  Homo sapiens
  4i7d-assembly1_A  TM=7.572E-01  e=7.648E-11  Homo sapiens
  4i7d-assembly2_C  TM=8.218E-01  e=2.717E-10  Homo sapiens
  4ca1-assembly1_A  TM=6.872E-01  e=5.378E-11  Homo sapiens

Mean predicted aligned error: 11.38 Å

pLDDT: mean 76.42, std 16.62, range [39.69, 94.12]

InterPro domains:
  IPR004162 E3 ubiquitin-protein ligase SINA-like, animal [PTHR45877] (1-83)
  IPR013010 Zinc finger, SIAH-type [PS51081] (7-67)
  IPR013083 Zinc finger, RING/FYVE/PHD-type [G3DSA:3.30.40.10] (4-62)

Sequence (83 aa):
MEKVASAVLFPCKYATTGCSLTLHHTEKPEHEDICEYRPYSCPCPGASCKWQGSLEAVMSHLMHAHKSITTLQGEDIVFLATD

Organism: Pan troglodytes (NCBI:txid9598)

Radius of gyration: 19.35 Å; Cα contacts (8 Å, |Δi|>4): 70; chains: 1; bounding box: 50×29×56 Å

Solvent-accessible surface area (backbone atoms only — not comparable to full-atom values): 5557 Å² total; per-residue (Å²): 144,88,80,67,81,85,72,57,64,42,69,44,91,36,38,88,66,66,37,87,54,60,32,42,82,82,54,38,62,62,45,64,74,71,39,86,47,48,64,42,64,58,85,63,97,54,95,82,60,83,53,67,36,50,71,81,50,46,61,56,45,43,59,69,79,37,68,83,63,75,80,68,92,57,101,67,86,80,78,79,80,75,132

Secondary structure (DSSP, 8-state):
---SGGG--E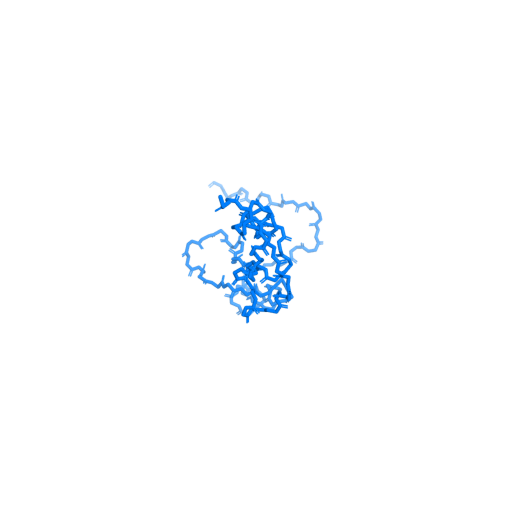E-GGGGGT---EE-TTTHHHHHHH-TTSPEEP--SSTT---EE-HHHHHHHHHHH-TT-----SSS-------